Protein AF-A0A849GY81-F1 (afdb_monomer)

Foldseek 3Di:
DDDDDDDDDDDDDDDPDDPPPPVPPPPQDFAPDDPVVLLVVLLVLLLVLLCVQAVVVQLQPHQADPLLVCLQVLVLVSCVVVCVVVVLVLSSVVSVPPDRDDPNVLLSLLSSLQSLLLLLQLCLVVVGGYSVRSNVSSSVVSPDPVVN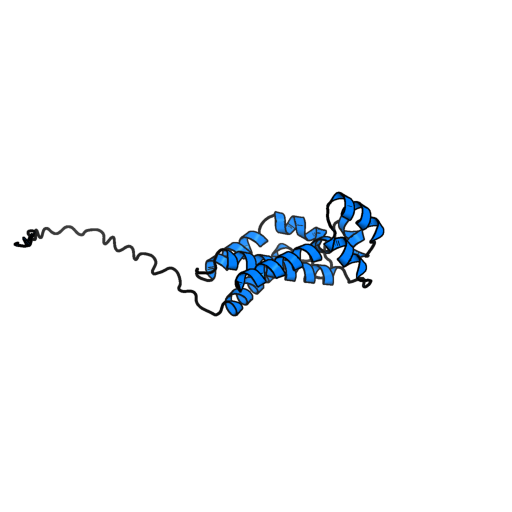VCSNNSSSCNRVSNVSSVVSNVSSVD

pLDDT: mean 84.2, std 17.23, range [40.31, 98.31]

Structure (mmCIF, N/CA/C/O backbone):
data_AF-A0A849GY81-F1
#
_entry.id   AF-A0A849GY81-F1
#
loop_
_atom_site.group_PDB
_atom_site.id
_atom_site.type_symbol
_atom_site.label_atom_id
_atom_site.label_alt_id
_atom_site.label_comp_id
_atom_site.label_asym_id
_atom_site.label_entity_id
_atom_site.label_seq_id
_atom_site.pdbx_PDB_ins_code
_atom_site.Cartn_x
_atom_site.Cartn_y
_atom_site.Cartn_z
_atom_site.occupancy
_atom_site.B_iso_or_equiv
_atom_site.auth_seq_id
_atom_site.auth_comp_id
_atom_site.auth_asym_id
_atom_site.auth_atom_id
_atom_site.pdbx_PDB_model_num
ATOM 1 N N . MET A 1 1 ? -13.484 -6.729 69.293 1.00 46.19 1 MET A N 1
ATOM 2 C CA . MET A 1 1 ? -12.968 -5.606 68.477 1.00 46.19 1 MET A CA 1
ATOM 3 C C . MET A 1 1 ? -14.127 -4.991 67.705 1.00 46.19 1 MET A C 1
ATOM 5 O O . MET A 1 1 ? -14.711 -5.649 66.857 1.00 46.19 1 MET A O 1
ATOM 9 N N . SER A 1 2 ? -14.528 -3.784 68.107 1.00 42.00 2 SER A N 1
ATOM 10 C CA . SER A 1 2 ? -15.753 -3.080 67.701 1.00 42.00 2 SER A CA 1
ATOM 11 C C . SER A 1 2 ? -15.499 -2.205 66.466 1.00 42.00 2 SER A C 1
ATOM 13 O O . SER A 1 2 ? -14.576 -1.392 66.480 1.00 42.00 2 SER A O 1
ATOM 15 N N . ARG A 1 3 ? -16.295 -2.361 65.395 1.00 43.62 3 ARG A N 1
ATOM 16 C CA . ARG A 1 3 ? -16.281 -1.447 64.238 1.00 43.62 3 ARG A CA 1
ATOM 17 C C . ARG A 1 3 ? -17.207 -0.266 64.530 1.00 43.62 3 ARG A C 1
ATOM 19 O O . ARG A 1 3 ? -18.423 -0.436 64.571 1.00 43.62 3 ARG A O 1
ATOM 26 N N . ARG A 1 4 ? -16.643 0.935 64.695 1.00 40.31 4 ARG A N 1
ATOM 27 C CA . ARG A 1 4 ? -17.417 2.187 64.706 1.00 40.31 4 ARG A CA 1
ATOM 28 C C . ARG A 1 4 ? -18.026 2.417 63.321 1.00 40.31 4 ARG A C 1
ATOM 30 O O . ARG A 1 4 ? -17.291 2.593 62.354 1.00 40.31 4 ARG A O 1
ATOM 37 N N . LYS A 1 5 ? -19.358 2.452 63.239 1.00 47.56 5 LYS A N 1
ATOM 38 C CA . LYS A 1 5 ? -20.075 3.133 62.154 1.00 47.56 5 LYS A CA 1
ATOM 39 C C . LYS A 1 5 ? -19.955 4.635 62.402 1.00 47.56 5 LYS A C 1
ATOM 41 O O . LYS A 1 5 ? -20.337 5.106 63.469 1.00 47.56 5 LYS A O 1
ATOM 46 N N . VAL A 1 6 ? -19.393 5.357 61.440 1.00 49.88 6 VAL A N 1
ATOM 47 C CA . VAL A 1 6 ? -19.400 6.821 61.423 1.00 49.88 6 VAL A CA 1
ATOM 48 C C . VAL A 1 6 ? -20.643 7.243 60.649 1.00 49.88 6 VAL A C 1
ATOM 50 O O . VAL A 1 6 ? -20.770 6.922 59.470 1.00 49.88 6 VAL A O 1
ATOM 53 N N . THR A 1 7 ? -21.573 7.903 61.330 1.00 46.97 7 THR A N 1
ATOM 54 C CA . THR A 1 7 ? -22.774 8.493 60.729 1.00 46.97 7 THR A CA 1
ATOM 55 C C . THR A 1 7 ? -22.502 9.980 60.536 1.00 46.97 7 THR A C 1
ATOM 57 O O . THR A 1 7 ? -22.172 10.662 61.506 1.00 46.97 7 THR A O 1
ATOM 60 N N . PHE A 1 8 ? -22.607 10.478 59.305 1.00 47.56 8 PHE A N 1
ATOM 61 C CA . PHE A 1 8 ? -22.510 11.911 59.021 1.00 47.56 8 PHE A CA 1
ATOM 62 C C . PHE A 1 8 ? -23.908 12.551 59.069 1.00 47.56 8 PHE A C 1
ATOM 64 O O . PHE A 1 8 ? -24.871 11.889 58.675 1.00 47.56 8 PHE A O 1
ATOM 71 N N . PRO A 1 9 ? -24.044 13.796 59.564 1.00 43.06 9 PRO A N 1
ATOM 72 C CA . PRO A 1 9 ? -25.321 14.494 59.589 1.00 43.06 9 PRO A CA 1
ATOM 73 C C . PRO A 1 9 ? -25.723 14.966 58.190 1.00 43.06 9 PRO A C 1
ATOM 75 O O . PRO A 1 9 ? -24.901 15.477 57.431 1.00 43.06 9 PRO A O 1
ATOM 78 N N . ASP A 1 10 ? -27.008 14.811 57.890 1.00 50.00 10 ASP A N 1
ATOM 79 C CA . ASP A 1 10 ? -27.655 15.281 56.671 1.00 50.00 10 ASP A CA 1
ATOM 80 C C . ASP A 1 10 ? -27.994 16.770 56.839 1.00 50.00 10 ASP A C 1
ATOM 82 O O . ASP A 1 10 ? -28.915 17.137 57.570 1.00 50.00 10 ASP A O 1
ATOM 86 N N . THR A 1 11 ? -27.198 17.652 56.235 1.00 46.50 11 THR A N 1
ATOM 87 C CA . THR A 1 11 ? -27.520 19.081 56.140 1.00 46.50 11 THR A CA 1
ATOM 88 C C . THR A 1 11 ? -28.100 19.366 54.769 1.00 46.50 11 THR A C 1
ATOM 90 O O . THR A 1 11 ? -27.387 19.647 53.807 1.00 46.50 11 THR A O 1
ATOM 93 N N . SER A 1 12 ? -29.425 19.312 54.708 1.00 52.19 12 SER A N 1
ATOM 94 C CA . SER A 1 12 ? -30.230 19.852 53.628 1.00 52.19 12 SER A CA 1
ATOM 95 C C . SER A 1 12 ? -30.144 21.384 53.617 1.00 52.19 12 SER A C 1
ATOM 97 O O . SER A 1 12 ? -30.835 22.057 54.383 1.00 52.19 12 SER A O 1
ATOM 99 N N . THR A 1 13 ? -29.344 21.951 52.719 1.00 45.44 13 THR A N 1
ATOM 100 C CA . THR A 1 13 ? -29.516 23.335 52.262 1.00 45.44 13 THR A CA 1
ATOM 101 C C . THR A 1 13 ? -29.424 23.374 50.744 1.00 45.44 13 THR A C 1
ATOM 103 O O . THR A 1 13 ? -28.402 23.067 50.133 1.00 45.44 13 THR A O 1
ATOM 106 N N . GLY A 1 14 ? -30.556 23.711 50.127 1.00 54.06 14 GLY A N 1
ATOM 107 C CA . GLY A 1 14 ? -30.699 23.832 48.688 1.00 54.06 14 GLY A CA 1
ATOM 108 C C . GLY A 1 14 ? -29.729 24.854 48.109 1.00 54.06 14 GLY A C 1
ATOM 109 O O . GLY A 1 14 ? -29.842 26.049 48.349 1.00 54.06 14 GLY A O 1
ATOM 110 N N . THR A 1 15 ? -28.809 24.362 47.295 1.00 42.47 15 THR A N 1
ATOM 111 C CA . THR A 1 15 ? -28.215 25.085 46.175 1.00 42.47 15 THR A CA 1
ATOM 112 C C . THR A 1 15 ? -28.043 24.053 45.072 1.00 42.47 15 THR A C 1
ATOM 114 O O . THR A 1 15 ? -27.476 22.985 45.288 1.00 42.47 15 THR A O 1
ATOM 117 N N . THR A 1 16 ? -28.631 24.325 43.911 1.00 49.91 16 THR A N 1
ATOM 118 C CA . THR A 1 16 ? -28.511 23.518 42.695 1.00 49.91 16 THR A CA 1
ATOM 119 C C . THR A 1 16 ? -27.038 23.377 42.338 1.00 49.91 16 THR A C 1
ATOM 121 O O . THR A 1 16 ? -26.451 24.270 41.725 1.00 49.91 16 THR A O 1
ATOM 124 N N . SER A 1 17 ? -26.426 22.270 42.750 1.00 47.81 17 SER A N 1
ATOM 125 C CA . SER A 1 17 ? -25.118 21.880 42.256 1.00 47.81 17 SER A CA 1
ATOM 126 C C . SER A 1 17 ? -25.246 21.676 40.743 1.00 47.81 17 SER A C 1
ATOM 128 O O . SER A 1 17 ? -26.193 21.024 40.288 1.00 47.81 17 SER A O 1
ATOM 130 N N . PRO A 1 18 ? -24.341 22.244 39.925 1.00 50.66 18 PRO A N 1
ATOM 131 C CA . PRO A 1 18 ? -24.271 21.877 38.524 1.00 50.66 18 PRO A CA 1
ATOM 132 C C . PRO A 1 18 ? -24.099 20.366 38.487 1.00 50.66 18 PRO A C 1
ATOM 134 O O . PRO A 1 18 ? -23.207 19.820 39.142 1.00 50.66 18 PRO A O 1
ATOM 137 N N . ASN A 1 19 ? -25.001 19.691 37.787 1.00 46.88 19 ASN A N 1
ATOM 138 C CA . ASN A 1 19 ? -24.981 18.251 37.645 1.00 46.88 19 ASN A CA 1
ATOM 139 C C . ASN A 1 19 ? -23.743 17.893 36.804 1.00 46.88 19 ASN A C 1
ATOM 141 O O . ASN A 1 19 ? -23.809 17.777 35.586 1.00 46.88 19 ASN A O 1
ATOM 145 N N . TRP A 1 20 ? -22.581 17.766 37.455 1.00 49.69 20 TRP A N 1
ATOM 146 C CA . TRP A 1 20 ? -21.318 17.321 36.858 1.00 49.69 20 TRP A CA 1
ATOM 147 C C . TRP A 1 20 ? -21.325 15.822 36.554 1.00 49.69 20 TRP A C 1
ATOM 149 O O . TRP A 1 20 ? -20.272 15.234 36.307 1.00 49.69 20 TRP A O 1
ATOM 159 N N . THR A 1 21 ? -22.506 15.212 36.442 1.00 50.59 21 THR A N 1
ATOM 160 C CA . THR A 1 21 ? -22.714 14.098 35.520 1.00 50.59 21 THR A CA 1
ATOM 161 C C . THR A 1 21 ? -22.584 14.624 34.087 1.00 50.59 21 THR A C 1
ATOM 163 O O . THR A 1 21 ? -23.469 14.504 33.247 1.00 50.59 21 THR A O 1
ATOM 166 N N . ARG A 1 22 ? -21.389 15.147 33.768 1.00 50.28 22 ARG A N 1
ATOM 167 C CA . ARG A 1 22 ? -20.763 14.858 32.491 1.00 50.28 22 ARG A CA 1
ATOM 168 C C . ARG A 1 22 ? -20.922 13.353 32.387 1.00 50.28 22 ARG A C 1
ATOM 170 O O . ARG A 1 22 ? -20.275 12.618 33.129 1.00 50.28 22 ARG A O 1
ATOM 177 N N . THR A 1 23 ? -21.869 12.912 31.566 1.00 51.47 23 THR A N 1
ATOM 178 C CA . THR A 1 23 ? -21.836 11.585 30.984 1.00 51.47 23 THR A CA 1
ATOM 179 C C . THR A 1 23 ? -20.401 11.441 30.517 1.00 51.47 23 THR A C 1
ATOM 181 O O . THR A 1 23 ? -20.007 12.055 29.523 1.00 51.47 23 THR A O 1
ATOM 184 N N . MET A 1 24 ? -19.577 10.759 31.321 1.00 42.12 24 MET A N 1
ATOM 185 C CA . MET A 1 24 ? -18.309 10.225 30.857 1.00 42.12 24 MET A CA 1
ATOM 186 C C . MET A 1 24 ? -18.673 9.616 29.510 1.00 42.12 24 MET A C 1
ATOM 188 O O . MET A 1 24 ? -19.680 8.894 29.488 1.00 42.12 24 MET A O 1
ATOM 192 N N . PRO A 1 25 ? -17.993 9.967 28.403 1.00 48.41 25 PRO A N 1
ATOM 193 C CA . PRO A 1 25 ? -18.211 9.268 27.151 1.00 48.41 25 PRO A CA 1
ATOM 194 C C . PRO A 1 25 ? -18.280 7.788 27.505 1.00 48.41 25 PRO A C 1
ATOM 196 O O . PRO A 1 25 ? -17.346 7.253 28.112 1.00 48.41 25 PRO A O 1
ATOM 199 N N . GLY A 1 26 ? -19.466 7.197 27.307 1.00 50.84 26 GLY A N 1
ATOM 200 C CA . GLY A 1 26 ? -19.691 5.790 27.606 1.00 50.84 26 GLY A CA 1
ATOM 201 C C . GLY A 1 26 ? -18.586 5.001 26.916 1.00 50.84 26 GLY A C 1
ATOM 202 O O . GLY A 1 26 ? -18.083 5.498 25.907 1.00 50.84 26 GLY A O 1
ATOM 203 N N . PRO A 1 27 ? -18.182 3.844 27.471 1.00 53.69 27 PRO A N 1
ATOM 204 C CA . PRO A 1 27 ? -16.951 3.143 27.103 1.00 53.69 27 PRO A CA 1
ATOM 205 C C . PRO A 1 27 ? -16.771 3.252 25.602 1.00 53.69 27 PRO A C 1
ATOM 207 O O . PRO A 1 27 ? -17.628 2.758 24.870 1.00 53.69 27 PRO A O 1
ATOM 210 N N . ASP A 1 28 ? -15.769 4.022 25.170 1.00 53.09 28 ASP A N 1
ATOM 211 C CA . ASP A 1 28 ? -15.587 4.390 23.774 1.00 53.09 28 ASP A CA 1
ATOM 212 C C . ASP A 1 28 ? -15.276 3.110 22.982 1.00 53.09 28 ASP A C 1
ATOM 214 O O . ASP A 1 28 ? -14.136 2.721 22.757 1.00 53.09 28 ASP A O 1
ATOM 218 N N . GLN A 1 29 ? -16.381 2.479 22.595 1.00 57.75 29 GLN A N 1
ATOM 219 C CA . GLN A 1 29 ? -16.634 1.470 21.590 1.00 57.75 29 GLN A CA 1
ATOM 220 C C . GLN A 1 29 ? -15.961 0.123 21.834 1.00 57.75 29 GLN A C 1
ATOM 222 O O . GLN A 1 29 ? -14.826 -0.112 21.428 1.00 57.75 29 GLN A O 1
ATOM 227 N N . ALA A 1 30 ? -16.729 -0.804 22.421 1.00 58.75 30 ALA A N 1
ATOM 228 C CA . ALA A 1 30 ? -16.446 -2.229 22.301 1.00 58.75 30 ALA A CA 1
ATOM 229 C C . ALA A 1 30 ? -16.086 -2.550 20.841 1.00 58.75 30 ALA A C 1
ATOM 231 O O . ALA A 1 30 ? -16.742 -2.057 19.917 1.00 58.75 30 ALA A O 1
ATOM 232 N N . VAL A 1 31 ? -15.031 -3.343 20.636 1.00 70.06 31 VAL A N 1
ATOM 233 C CA . VAL A 1 31 ? -14.632 -3.789 19.298 1.00 70.06 31 VAL A CA 1
ATOM 234 C C . VAL A 1 31 ? -15.826 -4.499 18.666 1.00 7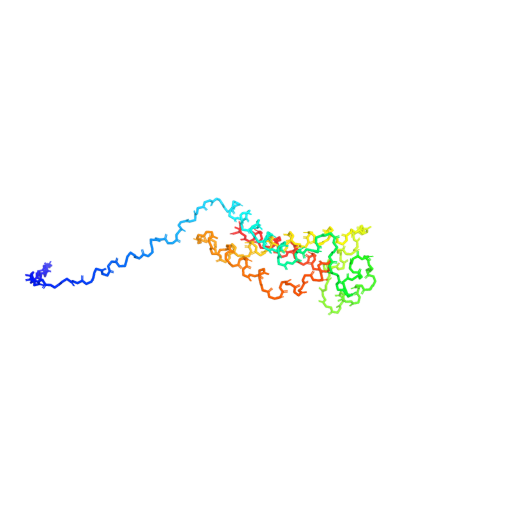0.06 31 VAL A C 1
ATOM 236 O O . VAL A 1 31 ? -16.215 -5.584 19.089 1.00 70.06 31 VAL A O 1
ATOM 239 N N . THR A 1 32 ? -16.433 -3.853 17.677 1.00 69.44 32 THR A N 1
ATOM 240 C CA . THR A 1 32 ? -17.556 -4.391 16.914 1.00 69.44 32 THR A CA 1
ATOM 241 C C . THR A 1 32 ? -17.036 -4.902 15.573 1.00 69.44 32 THR A C 1
ATOM 243 O O . THR A 1 32 ? -16.242 -4.238 14.904 1.00 69.44 32 THR A O 1
ATOM 246 N N . GLY A 1 33 ? -17.469 -6.104 15.192 1.00 80.44 33 GLY A N 1
ATOM 247 C CA . GLY A 1 33 ? -17.057 -6.762 13.951 1.00 80.44 33 GLY A CA 1
ATOM 248 C C . GLY A 1 33 ? -15.797 -7.619 14.085 1.00 80.44 33 GLY A C 1
ATOM 249 O O . GLY A 1 33 ? -14.957 -7.426 14.966 1.00 80.44 33 GLY A O 1
ATOM 250 N N . SER A 1 34 ? -15.673 -8.596 13.188 1.00 92.50 34 SER A N 1
ATOM 251 C CA . SER A 1 34 ? -14.492 -9.457 13.127 1.00 92.50 34 SER A CA 1
ATOM 252 C C . SER A 1 34 ? -13.258 -8.664 12.683 1.00 92.50 34 SER A C 1
ATOM 254 O O . SER A 1 34 ? -13.365 -7.657 11.979 1.00 92.50 34 SER A O 1
ATOM 256 N N . LEU A 1 35 ? -12.064 -9.131 13.056 1.00 92.56 35 LEU A N 1
ATOM 257 C CA . LEU A 1 35 ? -10.801 -8.524 12.623 1.00 92.56 35 LEU A CA 1
ATOM 258 C C . LEU A 1 35 ? -10.720 -8.405 11.092 1.00 92.56 35 LEU A C 1
ATOM 260 O O . LEU A 1 35 ? -10.337 -7.358 10.581 1.00 92.56 35 LEU A O 1
ATOM 264 N N . SER A 1 36 ? -11.155 -9.439 10.367 1.00 93.75 36 SER A N 1
ATOM 265 C CA . SER A 1 36 ? -11.199 -9.449 8.902 1.00 93.75 36 SER A CA 1
ATOM 266 C C . SER A 1 36 ? -12.126 -8.372 8.339 1.00 93.75 36 SER A C 1
ATOM 268 O O . SER A 1 36 ? -11.759 -7.689 7.388 1.00 93.75 36 SER A O 1
ATOM 270 N N . GLN A 1 37 ? -13.303 -8.170 8.943 1.00 95.38 37 GLN A N 1
ATOM 271 C CA . GLN A 1 37 ? -14.225 -7.108 8.534 1.00 95.38 37 GLN A CA 1
ATOM 272 C C . GLN A 1 37 ? -13.619 -5.724 8.789 1.00 95.38 37 GLN A C 1
ATOM 274 O O . GLN A 1 37 ? -13.693 -4.846 7.933 1.00 95.38 37 GLN A O 1
ATOM 279 N N . ARG A 1 38 ? -12.982 -5.532 9.949 1.00 95.75 38 ARG A N 1
ATOM 280 C CA . ARG A 1 38 ? -12.306 -4.273 10.293 1.00 95.75 38 ARG A CA 1
ATOM 281 C C . ARG A 1 38 ? -11.148 -3.978 9.340 1.00 95.75 38 ARG A C 1
ATOM 283 O O . ARG A 1 38 ? -11.021 -2.841 8.888 1.00 95.75 38 ARG A O 1
ATOM 290 N N . LEU A 1 39 ? -10.346 -4.988 8.998 1.00 97.00 39 LEU A N 1
ATOM 291 C CA . LEU A 1 39 ? -9.282 -4.879 8.000 1.00 97.00 39 LEU A CA 1
ATOM 292 C C . LEU A 1 39 ? -9.839 -4.508 6.631 1.00 97.00 39 LEU A C 1
ATOM 294 O O . LEU A 1 39 ? -9.371 -3.534 6.057 1.00 97.00 39 LEU A O 1
ATOM 298 N N . ALA A 1 40 ? -10.867 -5.210 6.149 1.00 97.44 40 ALA A N 1
ATOM 299 C CA . ALA A 1 40 ? -11.484 -4.927 4.857 1.00 97.44 40 ALA A CA 1
ATOM 300 C C . ALA A 1 40 ? -12.029 -3.493 4.778 1.00 97.44 40 ALA A C 1
ATOM 302 O O . ALA A 1 40 ? -11.750 -2.783 3.818 1.00 97.44 40 ALA A O 1
ATOM 303 N N . LEU A 1 41 ? -12.753 -3.035 5.804 1.00 97.25 41 LEU A N 1
ATOM 304 C CA . LEU A 1 41 ? -13.293 -1.673 5.838 1.00 97.25 41 LEU A CA 1
ATOM 305 C C . LEU A 1 41 ? -12.190 -0.614 5.883 1.00 97.25 41 LEU A C 1
ATOM 307 O O . LEU A 1 41 ? -12.282 0.392 5.182 1.00 97.25 41 LEU A O 1
ATOM 311 N N . THR A 1 42 ? -11.147 -0.846 6.683 1.00 97.62 42 THR A N 1
ATOM 312 C CA . THR A 1 42 ? -10.021 0.089 6.784 1.00 97.62 42 THR A CA 1
ATOM 313 C C . THR A 1 42 ? -9.270 0.139 5.457 1.00 97.62 42 THR A C 1
ATOM 315 O O . THR A 1 42 ? -9.102 1.217 4.909 1.00 97.62 42 THR A O 1
ATOM 318 N N . PHE A 1 43 ? -8.938 -1.019 4.880 1.00 98.31 43 PHE A N 1
ATOM 319 C CA . PHE A 1 43 ? -8.312 -1.154 3.565 1.00 98.31 43 PHE A CA 1
ATOM 320 C C . PHE A 1 43 ? -9.092 -0.430 2.465 1.00 98.31 43 PHE A C 1
ATOM 322 O O . PHE A 1 43 ? -8.512 0.386 1.757 1.00 98.31 43 PHE A O 1
ATOM 329 N N . LEU A 1 44 ? -10.401 -0.678 2.342 1.00 98.19 44 LEU A N 1
ATOM 3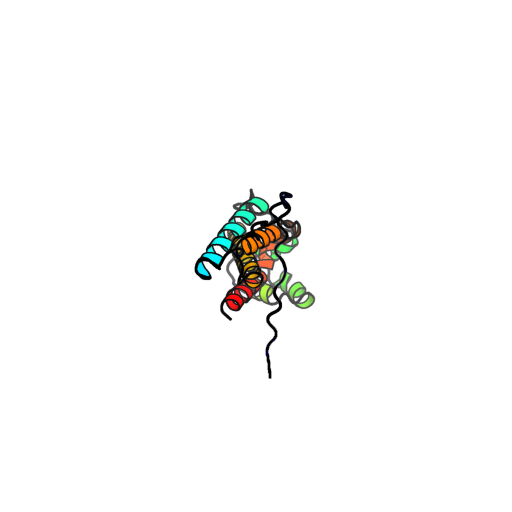30 C CA . LEU A 1 44 ? -11.230 -0.047 1.312 1.00 98.19 44 LEU A CA 1
ATOM 331 C C . LEU A 1 44 ? -11.277 1.475 1.476 1.00 98.19 44 LEU A C 1
ATOM 333 O O . LEU A 1 44 ? -11.164 2.196 0.487 1.00 98.19 44 LEU A O 1
ATOM 337 N N . ALA A 1 45 ? -11.393 1.973 2.711 1.00 97.75 45 ALA A N 1
ATOM 338 C CA . ALA A 1 45 ? -11.362 3.407 2.983 1.00 97.75 45 ALA A CA 1
ATOM 339 C C . ALA A 1 45 ? -9.992 4.025 2.652 1.00 97.75 45 ALA A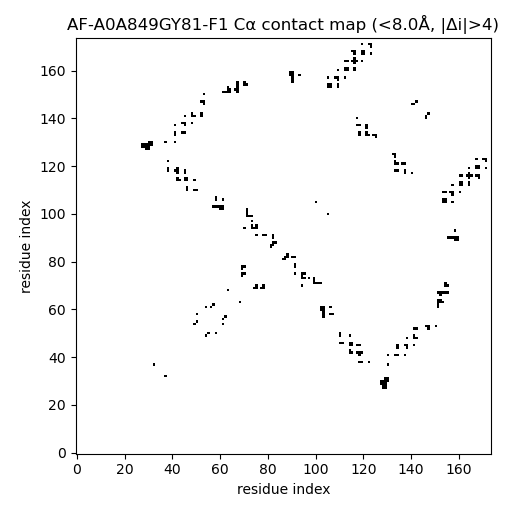 C 1
ATOM 341 O O . ALA A 1 45 ? -9.928 5.077 2.018 1.00 97.75 45 ALA A O 1
ATOM 342 N N . THR A 1 46 ? -8.895 3.362 3.033 1.00 97.69 46 THR A N 1
ATOM 343 C CA . THR A 1 46 ? -7.526 3.799 2.725 1.00 97.69 46 THR A CA 1
ATOM 344 C C . THR A 1 46 ? -7.260 3.793 1.219 1.00 97.69 46 THR A C 1
ATOM 346 O O . THR A 1 46 ? -6.699 4.751 0.694 1.00 97.69 46 THR A O 1
ATOM 349 N N . TYR A 1 47 ? -7.687 2.747 0.510 1.00 97.69 47 TYR A N 1
ATOM 350 C CA . TYR A 1 47 ? -7.544 2.630 -0.940 1.00 97.69 47 TYR A CA 1
ATOM 351 C C . TYR A 1 47 ? -8.365 3.694 -1.673 1.00 97.69 47 TYR A C 1
ATOM 353 O O . TYR A 1 47 ? -7.844 4.360 -2.563 1.00 97.69 47 TYR A O 1
ATOM 361 N N . ALA A 1 48 ? -9.611 3.934 -1.252 1.00 96.81 48 ALA A N 1
ATOM 362 C CA . ALA A 1 48 ? -10.432 5.012 -1.798 1.00 96.81 48 ALA A CA 1
ATOM 363 C C . ALA A 1 48 ? -9.787 6.391 -1.577 1.00 96.81 48 ALA A C 1
ATOM 365 O O . ALA A 1 48 ? -9.728 7.195 -2.504 1.00 96.81 48 ALA A O 1
ATOM 366 N N . ALA A 1 49 ? -9.247 6.656 -0.382 1.00 96.06 49 ALA A N 1
ATOM 367 C CA . ALA A 1 49 ? -8.517 7.893 -0.111 1.00 96.06 49 ALA A CA 1
ATOM 368 C C . ALA A 1 49 ? -7.276 8.031 -1.010 1.00 96.06 49 ALA A C 1
ATOM 370 O O . ALA A 1 49 ? -7.048 9.096 -1.578 1.00 96.06 49 ALA A O 1
ATOM 371 N N . LEU A 1 50 ? -6.508 6.954 -1.201 1.00 95.38 50 LEU A N 1
ATOM 372 C CA . LEU A 1 50 ? -5.346 6.938 -2.095 1.00 95.38 50 LEU A CA 1
ATOM 373 C C . LEU A 1 50 ? -5.729 7.217 -3.548 1.00 95.38 50 LEU A C 1
ATOM 375 O O . LEU A 1 50 ? -5.061 8.004 -4.216 1.00 95.38 50 LEU A O 1
ATOM 379 N N . LEU A 1 51 ? -6.811 6.607 -4.034 1.00 94.81 51 LEU A N 1
ATOM 380 C CA . LEU A 1 51 ? -7.321 6.860 -5.380 1.00 94.81 51 LEU A CA 1
ATOM 381 C C . LEU A 1 51 ? -7.684 8.333 -5.580 1.00 94.81 51 LEU A C 1
ATOM 383 O O . LEU A 1 51 ? -7.434 8.869 -6.653 1.00 94.81 51 LEU A O 1
ATOM 387 N N . LEU A 1 52 ? -8.235 8.995 -4.561 1.00 94.06 52 LEU A N 1
ATOM 388 C CA . LEU A 1 52 ? -8.595 10.411 -4.638 1.00 94.06 52 LEU A CA 1
ATOM 389 C C . LEU A 1 52 ? -7.380 11.342 -4.542 1.00 94.06 52 LEU A C 1
ATOM 391 O O . LEU A 1 52 ? -7.329 12.344 -5.248 1.00 94.06 52 LEU A O 1
ATOM 395 N N . VAL A 1 53 ? -6.417 11.033 -3.672 1.00 92.50 53 VAL A N 1
ATOM 396 C CA . VAL A 1 53 ? -5.269 11.914 -3.383 1.00 92.50 53 VAL A CA 1
ATOM 397 C C . VAL A 1 53 ? -4.151 11.755 -4.409 1.00 92.50 53 VAL A C 1
ATOM 399 O O . VAL A 1 53 ? -3.541 12.737 -4.820 1.00 92.50 53 VAL A O 1
ATOM 402 N N . VAL A 1 54 ? -3.868 10.514 -4.798 1.00 90.69 54 VAL A N 1
ATOM 403 C CA . VAL A 1 54 ? -2.721 10.147 -5.637 1.00 90.69 54 VAL A CA 1
ATOM 404 C C . VAL A 1 54 ? -3.187 9.650 -7.003 1.00 90.69 54 VAL A C 1
ATOM 406 O O . VAL A 1 54 ? -2.609 10.000 -8.026 1.00 90.69 54 VAL A O 1
ATOM 409 N N . GLY A 1 55 ? -4.252 8.846 -7.033 1.00 84.88 55 GLY A N 1
ATOM 410 C CA . GLY A 1 55 ? -4.749 8.233 -8.264 1.00 84.88 55 GLY A CA 1
ATOM 411 C C . GLY A 1 55 ? -5.521 9.176 -9.191 1.00 84.88 55 GLY A C 1
ATOM 412 O O . GLY A 1 55 ? -5.669 8.862 -10.371 1.00 84.88 55 GLY A O 1
ATOM 413 N N . ALA A 1 56 ? -6.017 10.318 -8.708 1.00 86.94 56 ALA A N 1
ATOM 414 C CA . ALA A 1 56 ? -6.883 11.195 -9.490 1.00 86.94 56 ALA A CA 1
ATOM 415 C C . ALA A 1 56 ? -6.167 11.689 -10.760 1.00 86.94 56 ALA A C 1
ATOM 417 O O . ALA A 1 56 ? -5.180 12.416 -10.695 1.00 86.94 56 ALA A O 1
ATOM 418 N N . GLY A 1 57 ? -6.658 11.253 -11.925 1.00 83.69 57 GLY A N 1
ATOM 419 C CA . GLY A 1 57 ? -6.056 11.550 -13.231 1.00 83.69 57 GLY A CA 1
ATOM 420 C C . GLY A 1 57 ? -4.837 10.696 -13.608 1.00 83.69 57 GLY A C 1
ATOM 421 O O . GLY A 1 57 ? -4.395 10.778 -14.744 1.00 83.69 57 GLY A O 1
ATOM 422 N N . GLN A 1 58 ? -4.339 9.846 -12.704 1.00 90.50 58 GLN A N 1
ATOM 423 C CA . GLN A 1 58 ? -3.133 9.024 -12.886 1.00 90.50 58 GLN A CA 1
ATOM 424 C C . GLN A 1 58 ? -3.423 7.519 -13.010 1.00 90.50 58 GLN A C 1
ATOM 426 O O . GLN A 1 58 ? -2.518 6.720 -13.223 1.00 90.50 58 GLN A O 1
ATOM 431 N N . ILE A 1 59 ? -4.687 7.098 -12.880 1.00 88.75 59 ILE A N 1
ATOM 432 C CA . ILE A 1 59 ? -5.066 5.674 -12.919 1.00 88.75 59 ILE A CA 1
ATOM 433 C C . ILE A 1 59 ? -4.669 5.005 -14.237 1.00 88.75 59 ILE A C 1
ATOM 435 O O . ILE A 1 59 ? -4.191 3.876 -14.206 1.00 88.75 59 ILE A O 1
ATOM 439 N N . THR A 1 60 ? -4.902 5.663 -15.374 1.00 90.12 60 THR A N 1
ATOM 440 C CA . THR A 1 60 ? -4.621 5.110 -16.710 1.00 90.12 60 THR A CA 1
ATOM 441 C C . THR A 1 60 ? -3.268 5.539 -17.259 1.00 90.12 60 THR A C 1
ATOM 443 O O . THR A 1 60 ? -2.711 4.835 -18.095 1.00 90.12 60 THR A O 1
ATOM 446 N N . ASP A 1 61 ? -2.760 6.677 -16.791 1.00 91.38 61 ASP A N 1
ATOM 447 C CA . ASP A 1 61 ? -1.494 7.265 -17.220 1.00 91.38 61 ASP A CA 1
ATOM 448 C C . ASP A 1 61 ? -0.760 7.838 -15.994 1.00 91.38 61 ASP A C 1
ATOM 450 O O . ASP A 1 61 ? -0.898 9.023 -15.677 1.00 91.38 61 ASP A O 1
ATOM 454 N N . PRO A 1 62 ? -0.095 6.979 -15.199 1.00 92.69 62 PRO A N 1
ATOM 455 C CA . PRO A 1 62 ? 0.555 7.415 -13.975 1.00 92.69 62 PRO A CA 1
ATOM 456 C C . PRO A 1 62 ? 1.811 8.224 -14.281 1.00 92.69 62 PRO A C 1
ATOM 458 O O . PRO A 1 62 ? 2.601 7.870 -15.159 1.00 92.69 62 PRO A O 1
ATOM 461 N N . PHE A 1 63 ? 2.042 9.280 -13.502 1.00 91.69 63 PHE A N 1
ATOM 462 C CA . PHE A 1 63 ? 3.289 10.022 -13.588 1.00 91.69 63 PHE A CA 1
ATOM 463 C C . PHE A 1 63 ? 4.437 9.173 -13.028 1.00 91.69 63 PHE A C 1
ATOM 465 O O . PHE A 1 63 ? 4.379 8.696 -11.894 1.00 91.69 63 PHE A O 1
ATOM 472 N N . ILE A 1 64 ? 5.490 8.990 -13.825 1.00 92.19 64 ILE A N 1
ATOM 473 C CA . ILE A 1 64 ? 6.647 8.157 -13.480 1.00 92.19 64 ILE A CA 1
ATOM 474 C C . ILE A 1 64 ? 7.878 9.047 -13.357 1.00 92.19 64 ILE A C 1
ATOM 476 O O . ILE A 1 64 ? 8.231 9.774 -14.292 1.00 92.19 64 ILE A O 1
ATOM 480 N N . HIS A 1 65 ? 8.562 8.964 -12.218 1.00 90.81 65 HIS A N 1
ATOM 481 C CA . HIS A 1 65 ? 9.838 9.647 -12.044 1.00 90.81 65 HIS A CA 1
ATOM 482 C C . HIS A 1 65 ? 10.922 9.054 -12.948 1.00 90.81 65 HIS A C 1
ATOM 484 O O . HIS A 1 65 ? 10.983 7.846 -13.174 1.00 90.81 65 HIS A O 1
ATOM 490 N N . TYR A 1 66 ? 11.812 9.918 -13.447 1.00 88.19 66 TYR A N 1
ATOM 491 C CA . TYR A 1 66 ? 12.864 9.545 -14.398 1.00 88.19 66 TYR A CA 1
ATOM 492 C C . TYR A 1 66 ? 13.693 8.331 -13.940 1.00 88.19 66 TYR A C 1
ATOM 494 O O . TYR A 1 66 ? 13.997 7.432 -14.720 1.00 88.19 66 TYR A O 1
ATOM 502 N N . ASP A 1 67 ? 14.037 8.273 -12.659 1.00 85.69 67 ASP A N 1
ATOM 503 C CA . ASP A 1 67 ? 14.854 7.213 -12.080 1.00 85.69 67 ASP A CA 1
ATOM 504 C C . ASP A 1 67 ? 14.079 5.924 -11.747 1.00 85.69 67 ASP A C 1
ATOM 506 O O . ASP A 1 67 ? 14.710 4.932 -11.368 1.00 85.69 67 ASP A O 1
ATOM 510 N N . ASP A 1 68 ? 12.755 5.914 -11.941 1.00 88.56 68 ASP A N 1
ATOM 511 C CA . ASP A 1 68 ? 11.879 4.740 -11.836 1.00 88.56 68 ASP A CA 1
ATOM 512 C C . ASP A 1 68 ? 11.650 4.054 -13.202 1.00 88.56 68 ASP A C 1
ATOM 514 O O . ASP A 1 68 ? 11.212 2.905 -13.253 1.00 88.56 68 ASP A O 1
ATOM 518 N N . TYR A 1 69 ? 12.022 4.689 -14.323 1.00 87.94 69 TYR A N 1
ATOM 519 C CA . TYR A 1 69 ? 11.918 4.077 -15.658 1.00 87.94 69 TYR A CA 1
ATOM 520 C C . TYR A 1 69 ? 12.695 2.765 -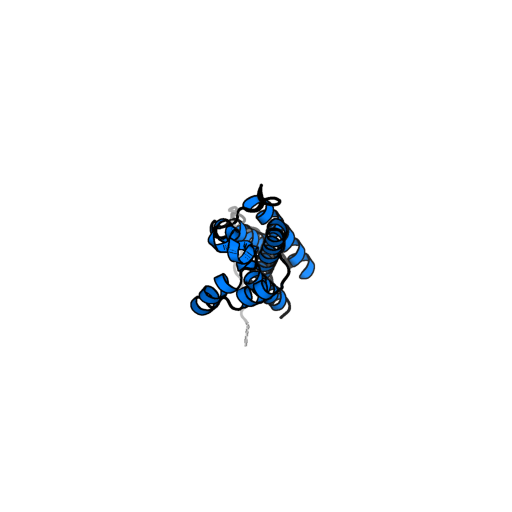15.805 1.00 87.94 69 TYR A C 1
ATOM 522 O O . TYR A 1 69 ? 12.109 1.817 -16.325 1.00 87.94 69 TYR A O 1
ATOM 530 N N . PRO A 1 70 ? 13.955 2.635 -15.333 1.00 87.31 70 PRO A N 1
ATOM 531 C CA . PRO A 1 70 ? 14.659 1.354 -15.388 1.00 87.31 70 PRO A CA 1
ATOM 532 C C . PRO A 1 70 ? 13.890 0.232 -14.686 1.00 87.31 70 PRO A C 1
ATOM 534 O O . PRO A 1 70 ? 13.954 -0.917 -15.114 1.00 87.31 70 PRO A O 1
ATOM 537 N N . ALA A 1 71 ? 13.128 0.570 -13.639 1.00 85.00 71 ALA A N 1
ATOM 538 C CA . ALA A 1 71 ? 12.294 -0.389 -12.934 1.00 85.00 71 ALA A CA 1
ATOM 539 C C . ALA A 1 71 ? 11.041 -0.790 -13.733 1.00 85.00 71 ALA A C 1
ATOM 541 O O . ALA A 1 71 ? 10.635 -1.956 -13.740 1.00 85.00 71 ALA A O 1
ATOM 542 N N . LEU A 1 72 ? 10.446 0.168 -14.447 1.00 86.94 72 LEU A N 1
ATOM 543 C CA . LEU A 1 72 ? 9.295 -0.068 -15.314 1.00 86.94 72 LEU A CA 1
ATOM 544 C C . LEU A 1 72 ? 9.631 -1.007 -16.485 1.00 86.94 72 LEU A C 1
ATOM 546 O O . LEU A 1 72 ? 8.877 -1.944 -16.738 1.00 86.94 72 LEU A O 1
ATOM 550 N N . VAL A 1 73 ? 10.767 -0.784 -17.156 1.00 89.69 73 VAL A N 1
ATOM 551 C CA . VAL A 1 73 ? 11.184 -1.531 -18.365 1.00 89.69 73 VAL A CA 1
ATOM 552 C C . VAL A 1 73 ? 12.117 -2.711 -18.073 1.00 89.69 73 VAL A C 1
ATOM 554 O O . VAL A 1 73 ? 12.813 -3.188 -18.959 1.00 89.69 73 VAL A O 1
ATOM 557 N N . LEU A 1 74 ? 12.172 -3.169 -16.818 1.00 85.12 74 LEU A N 1
ATOM 558 C CA . LEU A 1 74 ? 12.990 -4.315 -16.392 1.00 85.12 74 LEU A CA 1
ATOM 559 C C . LEU A 1 74 ? 14.485 -4.218 -16.726 1.00 85.12 74 LEU A C 1
ATOM 561 O O . LEU A 1 74 ? 15.151 -5.240 -16.895 1.00 85.12 74 LEU A O 1
ATOM 565 N N . PHE A 1 75 ? 15.048 -3.012 -16.780 1.00 86.00 75 PHE A N 1
ATOM 566 C CA . PHE A 1 75 ? 16.462 -2.844 -17.094 1.00 86.00 75 PHE A CA 1
ATOM 567 C C . PHE A 1 75 ? 17.329 -3.141 -15.862 1.00 86.00 75 PHE A C 1
ATOM 569 O O . PHE A 1 75 ? 17.770 -2.248 -15.132 1.00 86.00 75 PHE A O 1
ATOM 576 N N . ALA A 1 76 ? 17.517 -4.436 -15.598 1.00 80.81 76 ALA A N 1
ATOM 577 C CA . ALA A 1 76 ? 18.130 -4.951 -14.382 1.00 80.81 76 ALA A CA 1
ATOM 578 C C . ALA A 1 76 ? 19.608 -4.561 -14.244 1.00 80.81 76 ALA A C 1
ATOM 580 O O . ALA A 1 76 ? 20.051 -4.335 -13.116 1.00 80.81 76 ALA A O 1
ATOM 581 N N . GLU A 1 77 ? 20.365 -4.417 -15.342 1.00 80.88 77 GLU A N 1
ATOM 582 C CA . GLU A 1 77 ? 21.763 -3.972 -15.261 1.00 80.88 77 GLU A CA 1
ATOM 583 C C . GLU A 1 77 ? 21.872 -2.554 -14.685 1.00 80.88 77 GLU A C 1
ATOM 585 O O . GLU A 1 77 ? 22.699 -2.307 -13.809 1.00 80.88 77 GLU A O 1
ATOM 590 N N . ALA A 1 78 ? 20.978 -1.640 -15.080 1.00 76.25 78 ALA A N 1
ATOM 591 C CA . ALA A 1 78 ? 20.926 -0.293 -14.506 1.00 76.25 78 ALA A CA 1
ATOM 592 C C . ALA A 1 78 ? 20.498 -0.282 -13.029 1.00 76.25 78 ALA A C 1
ATOM 594 O O . ALA A 1 78 ? 20.779 0.676 -12.305 1.00 76.25 78 ALA A O 1
ATOM 595 N N . TYR A 1 79 ? 19.822 -1.338 -12.569 1.00 73.94 79 TYR A N 1
ATOM 596 C CA . TYR A 1 79 ? 19.395 -1.484 -11.180 1.00 73.94 79 TYR A CA 1
ATOM 597 C C . TYR A 1 79 ? 20.436 -2.184 -10.298 1.00 73.94 79 TYR A C 1
ATOM 599 O O . TYR A 1 79 ? 20.407 -2.014 -9.078 1.00 73.94 79 TYR A O 1
ATOM 607 N N . TYR A 1 80 ? 21.354 -2.958 -10.879 1.00 79.69 80 TYR A N 1
ATOM 608 C CA . TYR A 1 80 ? 22.330 -3.755 -10.135 1.00 79.69 80 TYR A CA 1
ATOM 609 C C . TYR A 1 80 ? 23.287 -2.885 -9.310 1.00 79.69 80 TYR A C 1
ATOM 611 O O . TYR A 1 80 ? 23.437 -3.106 -8.110 1.00 79.69 80 TYR A O 1
ATOM 619 N N . GLU A 1 81 ? 23.833 -1.822 -9.902 1.00 81.69 81 GLU A N 1
ATOM 620 C CA . GLU A 1 81 ? 24.711 -0.877 -9.193 1.00 81.69 81 GLU A CA 1
ATOM 621 C C . GLU A 1 81 ? 23.996 -0.206 -8.007 1.00 81.69 81 GLU A C 1
ATOM 623 O O . GLU A 1 81 ? 24.503 -0.182 -6.883 1.00 81.69 81 GLU A O 1
ATOM 628 N N . LYS A 1 82 ? 22.753 0.254 -8.215 1.00 72.25 82 LYS A N 1
ATOM 629 C CA . LYS A 1 82 ? 21.910 0.801 -7.135 1.00 72.25 82 LYS A CA 1
ATOM 630 C C . LYS A 1 82 ? 21.594 -0.240 -6.064 1.00 72.25 82 LYS A C 1
ATOM 632 O O . LYS A 1 82 ? 21.512 0.084 -4.884 1.00 72.25 82 LYS A O 1
ATOM 637 N N . THR A 1 83 ? 21.408 -1.494 -6.459 1.00 81.06 83 THR A N 1
ATOM 638 C CA . THR A 1 83 ? 21.119 -2.595 -5.534 1.00 81.06 83 THR A CA 1
ATOM 639 C C . THR A 1 83 ? 22.282 -2.835 -4.586 1.00 81.06 83 THR A C 1
ATOM 641 O O . THR A 1 83 ? 22.059 -2.955 -3.382 1.00 81.06 83 THR A O 1
ATOM 644 N N . LEU A 1 84 ? 23.505 -2.849 -5.118 1.00 83.69 84 LEU A N 1
ATOM 645 C CA . LEU A 1 84 ? 24.723 -3.018 -4.335 1.00 83.69 84 LEU A CA 1
ATOM 646 C C . LEU A 1 84 ? 24.949 -1.848 -3.370 1.00 83.69 84 LEU A C 1
ATOM 648 O O . LEU A 1 84 ? 25.282 -2.076 -2.209 1.00 83.69 84 LEU A O 1
ATOM 652 N N . ALA A 1 85 ? 24.736 -0.613 -3.832 1.00 85.00 85 ALA A N 1
ATOM 653 C CA . ALA A 1 85 ? 24.988 0.587 -3.036 1.00 85.00 85 ALA A CA 1
ATOM 654 C C . ALA A 1 85 ? 23.910 0.866 -1.971 1.00 85.00 85 ALA A C 1
ATOM 656 O O . ALA A 1 85 ? 24.231 1.298 -0.866 1.00 85.00 85 ALA A O 1
ATOM 657 N N . GLU A 1 86 ? 22.633 0.632 -2.287 1.00 83.50 86 GLU A N 1
ATOM 658 C CA . GLU A 1 86 ? 21.492 1.035 -1.446 1.00 83.50 86 GLU A CA 1
ATOM 659 C C . GLU A 1 86 ? 20.794 -0.146 -0.746 1.00 83.50 86 GLU A C 1
ATOM 661 O O . GLU A 1 86 ? 19.833 0.048 -0.004 1.00 83.50 86 GLU A O 1
ATOM 666 N N . GLY A 1 87 ? 21.235 -1.386 -0.989 1.00 83.56 87 GLY A N 1
ATOM 667 C CA . GLY A 1 87 ? 20.648 -2.584 -0.380 1.00 83.56 87 GLY A CA 1
ATOM 668 C C . GLY A 1 87 ? 19.272 -2.972 -0.936 1.00 83.56 87 GLY A C 1
ATOM 669 O O . GLY A 1 87 ? 18.494 -3.643 -0.258 1.00 83.56 87 GLY A O 1
ATOM 670 N N . ARG A 1 88 ? 18.948 -2.585 -2.176 1.00 85.75 88 ARG A N 1
ATOM 671 C CA . ARG A 1 88 ? 17.633 -2.810 -2.818 1.00 85.75 88 ARG A CA 1
ATOM 672 C C . ARG A 1 88 ? 17.461 -4.220 -3.411 1.00 85.75 88 ARG A C 1
ATOM 674 O O . ARG A 1 88 ? 16.939 -4.381 -4.513 1.00 85.75 88 ARG A O 1
ATOM 681 N N . TRP A 1 89 ? 17.882 -5.260 -2.692 1.00 86.88 89 TRP A N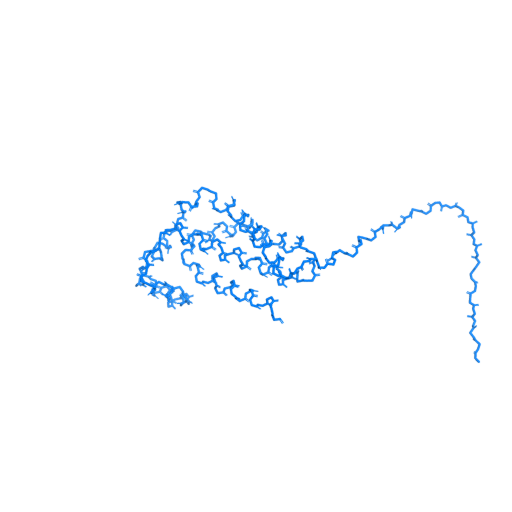 1
ATOM 682 C CA . TRP A 1 89 ? 17.938 -6.640 -3.207 1.00 86.88 89 TRP A CA 1
ATOM 683 C C . TRP A 1 89 ? 16.582 -7.193 -3.652 1.00 86.88 89 TRP A C 1
ATOM 685 O O . TRP A 1 89 ? 16.485 -7.820 -4.705 1.00 86.88 89 TRP A O 1
ATOM 695 N N . PHE A 1 90 ? 15.512 -6.913 -2.904 1.00 87.06 90 PHE A N 1
ATOM 696 C CA . PHE A 1 90 ? 14.159 -7.324 -3.296 1.00 87.06 90 PHE A CA 1
ATOM 697 C C . PHE A 1 90 ? 13.694 -6.657 -4.589 1.00 87.06 90 PHE A C 1
ATOM 699 O O . PHE A 1 90 ? 13.005 -7.287 -5.390 1.00 87.06 90 PHE A O 1
ATOM 706 N N . ASN A 1 91 ? 14.114 -5.413 -4.825 1.00 86.81 91 ASN A N 1
ATOM 707 C CA . ASN A 1 91 ? 13.830 -4.738 -6.081 1.00 86.81 91 ASN A CA 1
ATOM 708 C C . ASN A 1 91 ? 14.567 -5.430 -7.213 1.00 86.81 91 ASN A C 1
ATOM 710 O O . ASN A 1 91 ? 13.948 -5.744 -8.217 1.00 86.81 91 ASN A O 1
ATOM 714 N N . TYR A 1 92 ? 15.852 -5.736 -7.053 1.00 86.88 92 TYR A N 1
ATOM 715 C CA . TYR A 1 92 ? 16.593 -6.469 -8.077 1.00 86.88 92 TYR A CA 1
ATOM 716 C C . TYR A 1 92 ? 15.906 -7.785 -8.467 1.00 86.88 92 TYR A C 1
ATOM 718 O O . TYR A 1 92 ? 15.625 -7.997 -9.643 1.00 86.88 92 TYR A O 1
ATOM 726 N N . LEU A 1 93 ? 15.524 -8.608 -7.484 1.00 87.38 93 LEU A N 1
ATOM 727 C CA . LEU A 1 93 ? 14.800 -9.862 -7.732 1.00 87.38 93 LEU A CA 1
ATOM 728 C C . LEU A 1 93 ? 13.471 -9.642 -8.469 1.00 87.38 93 LEU A C 1
ATOM 730 O O . LEU A 1 93 ? 13.135 -10.400 -9.374 1.00 87.38 93 LEU A O 1
ATOM 734 N N . TRP A 1 94 ? 12.734 -8.585 -8.125 1.00 86.88 94 TRP A N 1
ATOM 735 C CA . TRP A 1 94 ? 11.493 -8.219 -8.809 1.00 86.88 94 TRP A CA 1
ATOM 736 C C . TRP A 1 94 ? 11.696 -7.859 -10.285 1.00 86.88 94 TRP A C 1
ATOM 738 O O . TRP A 1 94 ? 10.813 -8.121 -11.106 1.00 86.88 94 TRP A O 1
ATOM 748 N N . HIS A 1 95 ? 12.847 -7.292 -10.651 1.00 86.31 95 HIS A N 1
ATOM 749 C CA . HIS A 1 95 ? 13.166 -6.973 -12.045 1.00 86.31 95 HIS A CA 1
ATOM 750 C C . HIS A 1 95 ? 13.566 -8.207 -12.863 1.00 86.31 95 HIS A C 1
ATOM 752 O O . HIS A 1 95 ? 13.396 -8.210 -14.077 1.00 86.31 95 HIS A O 1
ATOM 758 N N . LEU A 1 96 ? 13.986 -9.298 -12.218 1.00 88.56 96 LEU A N 1
ATOM 759 C CA . LEU A 1 96 ? 14.302 -10.564 -12.891 1.00 88.56 96 LEU A CA 1
ATOM 760 C C . LEU A 1 96 ? 13.059 -11.380 -13.297 1.00 88.56 96 LEU A C 1
ATOM 762 O O . LEU A 1 96 ? 13.192 -12.481 -13.825 1.00 88.56 96 LEU A O 1
ATOM 766 N N . ARG A 1 97 ? 11.842 -10.859 -13.080 1.00 88.12 97 ARG A N 1
ATOM 767 C CA . ARG A 1 97 ? 10.580 -11.565 -13.373 1.00 88.12 97 ARG A CA 1
ATOM 768 C C . ARG A 1 97 ? 10.336 -11.856 -14.860 1.00 88.12 97 ARG A C 1
ATOM 770 O O . ARG A 1 97 ? 9.452 -12.646 -15.172 1.00 88.12 97 ARG A O 1
ATOM 777 N N . GLY A 1 98 ? 11.055 -11.191 -15.766 1.00 85.81 98 GLY A N 1
ATOM 778 C CA . GLY A 1 98 ? 10.980 -11.414 -17.218 1.00 85.81 98 GLY A CA 1
ATOM 779 C C . GLY A 1 98 ? 9.669 -10.992 -17.897 1.00 85.81 98 GLY A C 1
ATOM 780 O O . GLY A 1 98 ? 9.513 -11.214 -19.093 1.00 85.81 98 GLY A O 1
ATOM 781 N N . ILE A 1 99 ? 8.726 -10.398 -17.159 1.00 88.31 99 ILE A N 1
ATOM 782 C CA . ILE A 1 99 ? 7.432 -9.934 -17.673 1.00 88.31 99 ILE A CA 1
ATOM 783 C C . ILE A 1 99 ? 7.307 -8.432 -17.437 1.00 88.31 99 ILE A C 1
ATOM 785 O O . ILE A 1 99 ? 7.162 -7.977 -16.294 1.00 88.31 99 ILE A O 1
ATOM 789 N N . GLU A 1 100 ? 7.362 -7.671 -18.527 1.00 90.38 100 GLU A N 1
ATOM 790 C CA . GLU A 1 100 ? 7.068 -6.241 -18.528 1.00 90.38 100 GLU A CA 1
ATOM 791 C C . GLU A 1 100 ? 5.564 -6.029 -18.364 1.00 90.38 100 GLU A C 1
ATOM 793 O O . GLU A 1 100 ? 4.737 -6.628 -19.053 1.00 90.38 100 GLU A O 1
ATOM 798 N N . THR A 1 101 ? 5.205 -5.178 -17.413 1.00 91.81 101 THR A N 1
ATOM 799 C CA . THR A 1 101 ? 3.821 -4.866 -17.073 1.00 91.81 101 THR A CA 1
ATOM 800 C C . THR A 1 101 ? 3.549 -3.400 -17.389 1.00 91.81 101 THR A C 1
ATOM 802 O O . THR A 1 101 ? 4.399 -2.556 -17.097 1.00 91.81 101 THR A O 1
ATOM 805 N N . PRO A 1 102 ? 2.377 -3.057 -17.958 1.00 93.62 102 PRO A N 1
ATOM 806 C CA . PRO A 1 102 ? 2.031 -1.664 -18.208 1.00 93.62 102 PRO A CA 1
ATOM 807 C C . PRO A 1 102 ? 2.092 -0.828 -16.925 1.00 93.62 102 PRO A C 1
ATOM 809 O O . PRO A 1 102 ? 1.713 -1.301 -15.850 1.00 93.62 102 PRO A O 1
ATOM 812 N N . ALA A 1 103 ? 2.498 0.436 -17.048 1.00 93.50 103 ALA A N 1
ATOM 813 C CA . ALA A 1 103 ? 2.678 1.337 -15.911 1.00 93.50 103 ALA A CA 1
ATOM 814 C C . ALA A 1 103 ? 1.438 1.431 -15.009 1.00 93.50 103 ALA A C 1
ATOM 816 O O . ALA A 1 103 ? 1.552 1.347 -13.788 1.00 93.50 103 ALA A O 1
ATOM 817 N N . TRP A 1 104 ? 0.244 1.520 -15.600 1.00 94.62 104 TRP A N 1
ATOM 818 C CA . TRP A 1 104 ? -1.011 1.579 -14.850 1.00 94.62 104 TRP A CA 1
ATOM 819 C C . TRP A 1 104 ? -1.259 0.323 -13.997 1.00 94.62 104 TRP A C 1
ATOM 821 O O . TRP A 1 104 ? -1.780 0.432 -12.889 1.00 94.62 104 TRP A O 1
ATOM 831 N N . VAL A 1 105 ? -0.846 -0.866 -14.458 1.00 95.31 105 VAL A N 1
ATOM 832 C CA . VAL A 1 105 ? -0.979 -2.119 -13.692 1.00 95.31 105 VAL A CA 1
ATOM 833 C C . VAL A 1 105 ? -0.084 -2.070 -12.460 1.00 95.31 105 VAL A C 1
ATOM 835 O O . VAL A 1 105 ? -0.534 -2.354 -11.351 1.00 95.31 105 VAL A O 1
ATOM 838 N N . ASN A 1 106 ? 1.173 -1.666 -12.644 1.00 95.12 106 ASN A N 1
ATOM 839 C CA . ASN A 1 106 ? 2.128 -1.519 -11.548 1.00 95.12 106 ASN A CA 1
ATOM 840 C C . ASN A 1 106 ? 1.674 -0.449 -10.552 1.00 95.12 106 ASN A C 1
ATOM 842 O O . ASN A 1 106 ? 1.784 -0.644 -9.343 1.00 95.12 106 ASN A O 1
ATOM 846 N N . PHE A 1 107 ? 1.092 0.642 -11.043 1.00 95.75 107 PHE A N 1
ATOM 847 C CA . PHE A 1 107 ? 0.543 1.690 -10.196 1.00 95.75 107 PHE A CA 1
ATOM 848 C C . PHE A 1 107 ? -0.633 1.182 -9.352 1.00 95.75 107 PHE A C 1
ATOM 850 O O . PHE A 1 107 ? -0.653 1.391 -8.141 1.00 95.75 107 PHE A O 1
ATOM 857 N N . GLN A 1 108 ? -1.565 0.419 -9.932 1.00 96.00 108 GLN A N 1
ATOM 858 C CA . GLN A 1 108 ? -2.635 -0.216 -9.153 1.00 96.00 108 GLN A CA 1
ATOM 859 C C . GLN A 1 108 ? -2.090 -1.213 -8.128 1.00 96.00 108 GLN A C 1
ATOM 861 O O . GLN A 1 108 ? -2.526 -1.217 -6.976 1.00 96.00 108 GLN A O 1
ATOM 866 N N . LEU A 1 109 ? -1.101 -2.020 -8.516 1.00 96.06 109 LEU A N 1
ATOM 867 C CA . LEU A 1 109 ? -0.453 -2.975 -7.620 1.00 96.06 109 LEU A CA 1
ATOM 868 C C . LEU A 1 109 ? 0.214 -2.276 -6.425 1.00 96.06 109 LEU A C 1
ATOM 870 O O . LEU A 1 109 ? 0.138 -2.767 -5.296 1.00 96.06 109 LEU A O 1
ATOM 874 N N . TYR A 1 110 ? 0.824 -1.115 -6.663 1.00 96.31 110 TYR A N 1
ATOM 875 C CA . TYR A 1 110 ? 1.375 -0.243 -5.631 1.00 96.31 110 TYR A CA 1
ATOM 876 C C . TYR A 1 110 ? 0.285 0.316 -4.708 1.00 96.31 110 TYR A C 1
ATOM 878 O O . TYR A 1 110 ? 0.401 0.179 -3.491 1.00 96.31 110 TYR A O 1
ATOM 886 N N . LEU A 1 111 ? -0.796 0.891 -5.253 1.00 96.75 111 LEU A N 1
ATOM 887 C CA . LEU A 1 111 ? -1.878 1.475 -4.447 1.00 96.75 111 LEU A CA 1
ATOM 888 C C . LEU A 1 111 ? -2.557 0.423 -3.558 1.00 96.75 111 LEU A C 1
ATOM 890 O O . LEU A 1 111 ? -2.855 0.689 -2.389 1.00 96.75 111 LEU A O 1
ATOM 894 N N . VAL A 1 112 ? -2.773 -0.786 -4.084 1.00 97.75 112 VAL A N 1
ATOM 895 C CA . VAL A 1 112 ? -3.318 -1.920 -3.322 1.00 97.75 112 VAL A CA 1
ATOM 896 C C . VAL A 1 112 ? -2.355 -2.343 -2.212 1.00 97.75 112 VAL A C 1
ATOM 898 O O . VAL A 1 112 ? -2.767 -2.470 -1.060 1.00 97.75 112 VAL A O 1
ATOM 901 N N . GLY A 1 113 ? -1.068 -2.512 -2.521 1.00 97.88 113 GLY A N 1
ATOM 902 C CA . GLY A 1 113 ? -0.071 -2.866 -1.512 1.00 97.88 113 GLY A CA 1
ATOM 903 C C . GLY A 1 113 ? 0.034 -1.812 -0.402 1.00 97.88 113 GLY A C 1
ATOM 904 O O . GLY A 1 113 ? 0.037 -2.151 0.782 1.00 97.88 113 GLY A O 1
ATOM 905 N N . TRP A 1 114 ? 0.058 -0.528 -0.770 1.00 97.50 114 TRP A N 1
ATOM 906 C CA . TRP A 1 114 ? 0.181 0.583 0.176 1.00 97.50 114 TRP A CA 1
ATOM 907 C C . TRP A 1 114 ? -1.045 0.690 1.078 1.00 97.50 114 TRP A C 1
ATOM 909 O O . TRP A 1 114 ? -0.912 0.804 2.296 1.00 97.50 114 TRP A O 1
ATOM 919 N N . SER A 1 115 ? -2.246 0.622 0.498 1.00 98.00 115 SER A N 1
ATOM 920 C CA . SER A 1 115 ? -3.489 0.652 1.275 1.00 98.00 115 SER A CA 1
ATOM 921 C C . SER A 1 115 ? -3.579 -0.518 2.249 1.00 98.00 115 SER A C 1
ATOM 923 O O . SER A 1 115 ? -3.973 -0.313 3.396 1.00 98.00 115 SER A O 1
ATOM 925 N N . LEU A 1 116 ? -3.159 -1.720 1.841 1.00 98.31 116 LEU A N 1
ATOM 926 C CA . LEU A 1 116 ? -3.146 -2.887 2.718 1.00 98.31 116 LEU A CA 1
ATOM 927 C C . LEU A 1 116 ? -2.148 -2.727 3.869 1.00 98.31 116 LEU A C 1
ATOM 929 O O . LEU A 1 116 ? -2.517 -2.949 5.022 1.00 98.31 116 LEU A O 1
ATOM 933 N N . PHE A 1 117 ? -0.922 -2.287 3.571 1.00 98.25 117 PHE A N 1
ATOM 934 C CA . PHE A 1 117 ? 0.096 -1.987 4.580 1.00 98.25 117 PHE A CA 1
ATOM 935 C C . PHE A 1 117 ? -0.403 -0.960 5.603 1.00 98.25 117 PHE A C 1
ATOM 937 O O . PHE A 1 117 ? -0.369 -1.216 6.805 1.00 98.25 117 PHE A O 1
ATOM 944 N N . VAL A 1 118 ? -0.907 0.187 5.143 1.00 98.06 118 VAL A N 1
ATOM 945 C CA . VAL A 1 118 ? -1.350 1.276 6.026 1.00 98.06 118 VAL A CA 1
ATOM 946 C C . VAL A 1 118 ? -2.566 0.862 6.856 1.00 98.06 118 VAL A C 1
ATOM 948 O O . VAL A 1 118 ? -2.610 1.140 8.057 1.00 98.06 118 VAL A O 1
ATOM 951 N N . ALA A 1 119 ? -3.533 0.161 6.260 1.00 98.12 119 ALA A N 1
ATOM 952 C CA . ALA A 1 119 ? -4.703 -0.335 6.977 1.00 98.12 119 ALA A CA 1
ATOM 953 C C . ALA A 1 119 ? -4.323 -1.351 8.064 1.00 98.12 119 ALA A C 1
ATOM 955 O O . ALA A 1 119 ? -4.786 -1.246 9.204 1.00 98.12 119 ALA A O 1
ATOM 956 N N . ALA A 1 120 ? -3.453 -2.310 7.736 1.00 98.12 120 ALA A N 1
ATOM 957 C CA . ALA A 1 120 ? -2.985 -3.303 8.692 1.00 98.12 120 ALA A CA 1
ATOM 958 C C . ALA A 1 120 ? -2.127 -2.668 9.795 1.00 98.12 120 ALA A C 1
ATOM 960 O O . ALA A 1 120 ? -2.327 -2.967 10.972 1.00 98.12 120 ALA A O 1
ATOM 961 N N . ALA A 1 121 ? -1.224 -1.744 9.460 1.00 98.12 121 ALA A N 1
ATOM 962 C CA . ALA A 1 121 ? -0.429 -1.003 10.437 1.00 98.12 121 ALA A CA 1
ATOM 963 C C . ALA A 1 121 ? -1.317 -0.213 11.412 1.00 98.12 121 ALA A C 1
ATOM 965 O O . ALA A 1 121 ? -1.140 -0.306 12.627 1.00 98.12 121 ALA A O 1
ATOM 966 N N . ALA A 1 122 ? -2.325 0.501 10.904 1.00 97.88 122 ALA A N 1
ATOM 967 C CA . ALA A 1 122 ? -3.250 1.258 11.740 1.00 97.88 122 ALA A CA 1
ATOM 968 C C . ALA A 1 122 ? -4.049 0.354 12.695 1.00 97.88 122 ALA A C 1
ATOM 970 O O . ALA A 1 122 ? -4.247 0.703 13.860 1.00 97.88 122 ALA A O 1
ATOM 971 N N . LEU A 1 123 ? -4.466 -0.830 12.235 1.00 97.12 123 LEU A N 1
ATOM 972 C CA . LEU A 1 123 ? -5.134 -1.823 13.080 1.00 97.12 123 LEU A CA 1
ATOM 973 C C . LEU A 1 123 ? -4.204 -2.482 14.099 1.00 97.12 123 LEU A C 1
ATOM 975 O O . LEU A 1 123 ? -4.668 -2.805 15.188 1.00 97.12 123 LEU A O 1
ATOM 979 N N . ASN A 1 124 ? -2.915 -2.649 13.795 1.00 96.75 124 ASN A N 1
ATOM 980 C CA . ASN A 1 124 ? -1.936 -3.115 14.779 1.00 96.75 124 ASN A CA 1
ATOM 981 C C . ASN A 1 124 ? -1.781 -2.101 15.923 1.00 96.75 124 ASN A C 1
ATOM 983 O O . ASN A 1 124 ? -1.748 -2.492 17.086 1.00 96.75 124 ASN A O 1
ATOM 987 N N . VAL A 1 125 ? -1.762 -0.800 15.610 1.00 96.50 125 VAL A N 1
ATOM 988 C CA . VAL A 1 125 ? -1.703 0.274 16.620 1.00 96.50 125 VAL A CA 1
ATOM 989 C C . VAL A 1 125 ? -2.995 0.341 17.442 1.00 96.50 125 VAL A C 1
ATOM 991 O O . VAL A 1 125 ? -2.960 0.471 18.663 1.00 96.50 125 VAL A O 1
ATOM 994 N N . PHE A 1 126 ? -4.149 0.225 16.783 1.00 94.69 126 PHE A N 1
ATOM 995 C CA . PHE A 1 126 ? -5.475 0.416 17.377 1.00 94.69 126 PHE A CA 1
ATOM 996 C C . PHE A 1 126 ? -6.304 -0.880 17.421 1.00 94.69 126 PHE A C 1
ATOM 998 O O . PHE A 1 126 ? -7.497 -0.909 17.091 1.00 94.69 126 PHE A O 1
ATOM 1005 N N . ARG A 1 127 ? -5.674 -1.978 17.860 1.00 88.56 127 ARG A N 1
ATOM 1006 C CA . ARG A 1 127 ? -6.276 -3.325 17.831 1.00 88.56 127 ARG A CA 1
ATOM 1007 C C . ARG A 1 127 ? -7.548 -3.416 18.672 1.00 88.56 127 ARG A C 1
ATOM 1009 O O . ARG A 1 127 ? -8.535 -4.001 18.227 1.00 88.56 127 ARG A O 1
ATOM 1016 N N . THR A 1 128 ? -7.550 -2.807 19.855 1.00 88.19 128 THR A N 1
ATOM 1017 C CA . THR A 1 128 ? -8.621 -2.925 20.861 1.00 88.19 128 THR A CA 1
ATOM 1018 C C . THR A 1 128 ? -9.598 -1.749 20.888 1.00 88.19 128 THR A C 1
ATOM 1020 O O . THR A 1 128 ? -10.498 -1.734 21.724 1.00 88.19 128 THR A O 1
ATOM 1023 N N . THR A 1 129 ? -9.456 -0.771 19.991 1.00 89.19 129 THR A N 1
ATOM 1024 C CA . THR A 1 129 ? -10.322 0.417 19.955 1.00 89.19 129 THR A CA 1
ATOM 1025 C C . THR A 1 129 ? -11.401 0.309 18.873 1.00 89.19 129 THR A C 1
ATOM 1027 O O . THR A 1 129 ? -11.341 -0.547 17.986 1.00 89.19 129 THR A O 1
ATOM 1030 N N . GLY A 1 130 ? -12.408 1.188 18.922 1.00 89.88 130 GLY A N 1
ATOM 1031 C CA . GLY A 1 130 ? -13.417 1.293 17.864 1.00 89.88 130 GLY A CA 1
ATOM 1032 C C . GLY A 1 130 ? -12.820 1.622 16.487 1.00 89.88 130 GLY A C 1
ATOM 1033 O O . GLY A 1 130 ? -11.778 2.268 16.382 1.00 89.88 130 GLY A O 1
ATOM 1034 N N . LEU A 1 131 ? -13.513 1.227 15.411 1.00 93.62 131 LEU A N 1
ATOM 1035 C CA . LEU A 1 131 ? -13.042 1.340 14.018 1.00 93.62 131 LEU A CA 1
ATOM 1036 C C . LEU A 1 131 ? -12.681 2.778 13.585 1.00 93.62 131 LEU A C 1
ATOM 1038 O O . LEU A 1 131 ? -11.857 2.961 12.693 1.00 93.62 131 LEU A O 1
ATOM 1042 N N . ARG A 1 132 ? -13.236 3.803 14.246 1.00 95.12 132 ARG A N 1
ATOM 1043 C CA . ARG A 1 132 ? -12.946 5.217 13.953 1.00 95.12 132 ARG A CA 1
ATOM 1044 C C . ARG A 1 132 ? -11.455 5.564 14.032 1.00 95.12 132 ARG A C 1
ATOM 1046 O O . ARG A 1 132 ? -10.977 6.346 13.221 1.00 95.12 132 ARG A O 1
ATOM 1053 N N . TYR A 1 133 ? -10.718 4.983 14.978 1.00 94.81 133 TYR A N 1
ATOM 1054 C CA . TYR A 1 133 ? -9.305 5.302 15.201 1.00 94.81 133 TYR A CA 1
ATOM 1055 C C . TYR A 1 133 ? -8.369 4.747 14.119 1.00 94.81 133 TYR A C 1
ATOM 1057 O O . TYR A 1 133 ? -7.621 5.542 13.549 1.00 94.81 133 TYR A O 1
ATOM 1065 N N . PRO A 1 134 ? -8.404 3.440 13.776 1.00 96.50 134 PRO A N 1
ATOM 1066 C CA . PRO A 1 134 ? -7.601 2.929 12.671 1.00 96.50 134 PRO A CA 1
ATOM 106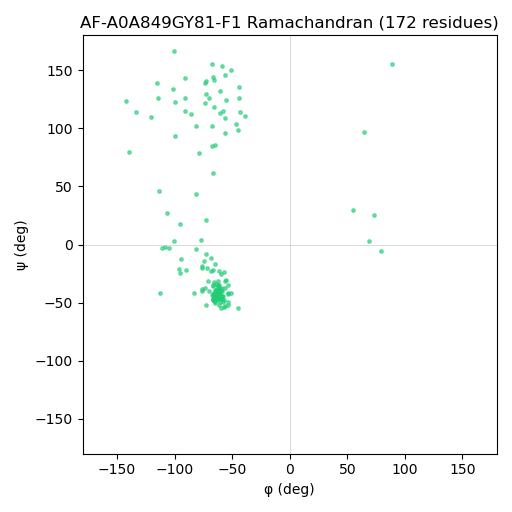7 C C . PRO A 1 134 ? -7.998 3.572 11.336 1.00 96.50 134 PRO A C 1
ATOM 1069 O O . PRO A 1 134 ? -7.115 3.866 10.536 1.00 96.50 134 PRO A O 1
ATOM 1072 N N . LEU A 1 135 ? -9.286 3.884 11.118 1.00 97.00 135 LEU A N 1
ATOM 1073 C CA . LEU A 1 135 ? -9.722 4.635 9.935 1.00 97.00 135 LEU A CA 1
ATOM 1074 C C . LEU A 1 135 ? -9.062 6.013 9.862 1.00 97.00 135 LEU A C 1
ATOM 1076 O O . LEU A 1 135 ? -8.405 6.311 8.867 1.00 97.00 135 LEU A O 1
ATOM 1080 N N . LEU A 1 136 ? -9.179 6.822 10.920 1.00 97.19 136 LEU A N 1
ATOM 1081 C CA . LEU A 1 136 ? -8.571 8.153 10.973 1.00 97.19 136 LEU A CA 1
ATOM 1082 C C . LEU A 1 136 ? -7.059 8.090 10.756 1.00 97.19 136 LEU A C 1
ATOM 1084 O O . LEU A 1 136 ? -6.541 8.828 9.925 1.00 97.19 136 LEU A O 1
ATOM 1088 N N . LEU A 1 137 ? -6.359 7.186 11.448 1.00 97.75 137 LEU A N 1
ATOM 1089 C CA . LEU A 1 137 ? -4.914 7.035 11.288 1.00 97.75 137 LEU A CA 1
ATOM 1090 C C . LEU A 1 137 ? -4.548 6.654 9.849 1.00 97.75 137 LEU A C 1
ATOM 1092 O O . LEU A 1 137 ? -3.668 7.275 9.261 1.00 97.75 137 LEU A O 1
ATOM 1096 N N . SER A 1 138 ? -5.241 5.673 9.269 1.00 97.44 138 SER A N 1
ATOM 1097 C CA . SER A 1 138 ? -4.955 5.213 7.908 1.00 97.44 138 SER A CA 1
ATOM 1098 C C . SER A 1 138 ? -5.142 6.322 6.866 1.00 97.44 138 SER A C 1
ATOM 1100 O O . SER A 1 138 ? -4.297 6.504 5.991 1.00 97.44 138 SER A O 1
ATOM 1102 N N . VAL A 1 139 ? -6.201 7.124 7.001 1.00 96.44 139 VAL A N 1
ATOM 1103 C CA . VAL A 1 139 ? -6.484 8.247 6.103 1.00 96.44 139 VAL A CA 1
ATOM 1104 C C . VAL A 1 139 ? -5.474 9.376 6.305 1.00 96.44 139 VAL A C 1
ATOM 1106 O O . VAL A 1 139 ? -4.997 9.935 5.324 1.00 96.44 139 VAL A O 1
ATOM 1109 N N . LEU A 1 140 ? -5.083 9.684 7.546 1.00 96.31 140 LEU A N 1
ATOM 1110 C CA . LEU A 1 140 ? -4.066 10.705 7.828 1.00 96.31 140 LEU A CA 1
ATOM 1111 C C . LEU A 1 140 ? -2.703 10.358 7.220 1.00 96.31 140 LEU A C 1
ATOM 1113 O O . LEU A 1 140 ? -2.031 11.241 6.694 1.00 96.31 140 LEU A O 1
ATOM 1117 N N . VAL A 1 141 ? -2.307 9.081 7.248 1.00 96.00 141 VAL A N 1
ATOM 1118 C CA . VAL A 1 141 ? -1.081 8.620 6.577 1.00 96.00 141 VAL A CA 1
ATOM 1119 C C . VAL A 1 141 ? -1.176 8.867 5.072 1.00 96.00 141 VAL A C 1
ATOM 1121 O O . VAL A 1 141 ? -0.250 9.420 4.478 1.00 96.00 141 VAL A O 1
ATOM 1124 N N . VAL A 1 142 ? -2.307 8.525 4.453 1.00 95.19 142 VAL A N 1
ATOM 1125 C CA . VAL A 1 142 ? -2.527 8.744 3.015 1.00 95.19 142 VAL A CA 1
ATOM 1126 C C . VAL A 1 142 ? -2.531 10.226 2.643 1.00 95.19 142 VAL A C 1
ATOM 1128 O O . VAL A 1 142 ? -1.958 10.590 1.624 1.00 95.19 142 VAL A O 1
ATOM 1131 N N . LEU A 1 143 ? -3.117 11.084 3.478 1.00 94.12 143 LEU A N 1
ATOM 1132 C CA . LEU A 1 143 ? -3.149 12.534 3.268 1.00 94.12 143 LEU A CA 1
ATOM 1133 C C . LEU A 1 143 ? -1.798 13.220 3.514 1.00 94.12 143 LEU A C 1
ATOM 1135 O O . LEU A 1 143 ? -1.668 14.418 3.259 1.00 94.12 143 LEU A O 1
ATOM 1139 N N . SER A 1 144 ? -0.800 12.502 4.032 1.00 94.44 144 SER A N 1
ATOM 1140 C CA . SER A 1 144 ? 0.515 13.091 4.256 1.00 94.44 144 SER A CA 1
ATOM 1141 C C . SER A 1 144 ? 1.189 13.458 2.922 1.00 94.44 144 SER A C 1
ATOM 1143 O O . SER A 1 144 ? 1.117 12.681 1.965 1.00 94.44 144 SER A O 1
ATOM 1145 N N . PRO A 1 145 ? 1.915 14.593 2.849 1.00 89.94 145 PRO A N 1
ATOM 1146 C CA . PRO A 1 145 ? 2.644 14.985 1.637 1.00 89.94 145 PRO A CA 1
ATOM 1147 C C . PRO A 1 145 ? 3.619 13.909 1.151 1.00 89.94 145 PRO A C 1
ATOM 1149 O O . PRO A 1 145 ? 3.847 13.758 -0.047 1.00 89.94 145 PRO A O 1
ATOM 1152 N N . GLN A 1 146 ? 4.166 13.133 2.090 1.00 90.38 146 GLN A N 1
ATOM 1153 C CA . GLN A 1 146 ? 5.106 12.063 1.796 1.00 90.38 146 GLN A CA 1
ATOM 1154 C C . GLN A 1 146 ? 4.492 10.973 0.915 1.00 90.38 146 GLN A C 1
ATOM 1156 O O . GLN A 1 146 ? 5.183 10.461 0.038 1.00 90.38 146 GLN A O 1
ATOM 1161 N N . THR A 1 147 ? 3.212 10.641 1.111 1.00 91.31 147 THR A N 1
ATOM 1162 C CA . THR A 1 147 ? 2.511 9.637 0.298 1.00 91.31 147 THR A CA 1
ATOM 1163 C C . THR A 1 147 ? 2.430 10.076 -1.161 1.00 91.31 147 THR A C 1
ATOM 1165 O O . THR A 1 147 ? 2.748 9.295 -2.055 1.00 91.31 147 THR A O 1
ATOM 1168 N N . THR A 1 148 ? 2.076 11.337 -1.418 1.00 88.50 148 THR A N 1
ATOM 1169 C CA . THR A 1 148 ? 2.015 11.869 -2.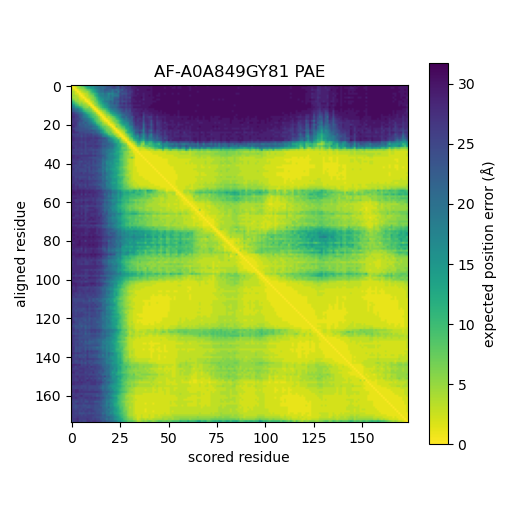784 1.00 88.50 148 THR A CA 1
ATOM 1170 C C . THR A 1 148 ? 3.397 11.917 -3.424 1.00 88.50 148 THR A C 1
ATOM 1172 O O . THR A 1 148 ? 3.550 11.476 -4.558 1.00 88.50 148 THR A O 1
ATOM 1175 N N . LEU A 1 149 ? 4.415 12.385 -2.695 1.00 90.00 149 LEU A N 1
ATOM 1176 C CA . LEU A 1 149 ? 5.779 12.475 -3.219 1.00 90.00 149 LEU A CA 1
ATOM 1177 C C . LEU A 1 149 ? 6.321 11.100 -3.604 1.00 90.00 149 LEU A C 1
ATOM 1179 O O . LEU A 1 149 ? 6.762 10.904 -4.728 1.00 90.00 149 LEU A O 1
ATOM 1183 N N . ILE A 1 150 ? 6.249 10.128 -2.695 1.00 91.19 150 ILE A N 1
ATOM 1184 C CA . ILE A 1 150 ? 6.882 8.826 -2.907 1.00 91.19 150 ILE A CA 1
ATOM 1185 C C . ILE A 1 150 ? 6.157 7.971 -3.959 1.00 91.19 150 ILE A C 1
ATOM 1187 O O . ILE A 1 150 ? 6.756 7.068 -4.539 1.00 91.19 150 ILE A O 1
ATOM 1191 N N . SER A 1 151 ? 4.887 8.272 -4.247 1.00 90.31 151 SER A N 1
ATOM 1192 C CA . SER A 1 151 ? 4.080 7.517 -5.211 1.00 90.31 151 SER A CA 1
ATOM 1193 C C . SER A 1 151 ? 4.618 7.530 -6.643 1.00 90.31 151 SER A C 1
ATOM 1195 O O . SER A 1 151 ? 4.354 6.592 -7.387 1.00 90.31 151 SER A O 1
ATOM 1197 N N . GLY A 1 152 ? 5.426 8.528 -7.014 1.00 91.62 152 GLY A N 1
ATOM 1198 C CA . GLY A 1 152 ? 6.043 8.619 -8.340 1.00 91.62 152 GLY A CA 1
ATOM 1199 C C . GLY A 1 152 ? 7.115 7.559 -8.631 1.00 91.62 152 GLY A C 1
ATOM 1200 O O . GLY A 1 152 ? 7.519 7.398 -9.781 1.00 91.62 152 GLY A O 1
ATOM 1201 N N . TRP A 1 153 ? 7.549 6.825 -7.601 1.00 93.50 153 TRP A N 1
ATOM 1202 C CA . TRP A 1 153 ? 8.509 5.717 -7.676 1.00 93.50 153 TRP A CA 1
ATOM 1203 C C . TRP A 1 153 ? 7.840 4.348 -7.499 1.00 93.50 153 TRP A C 1
ATOM 1205 O O . TRP A 1 153 ? 8.435 3.403 -6.979 1.00 93.50 153 TRP A O 1
ATOM 1215 N N . PHE A 1 154 ? 6.560 4.232 -7.852 1.00 93.50 154 PHE A N 1
ATOM 1216 C CA . PHE A 1 154 ? 5.768 3.047 -7.545 1.00 93.50 154 PHE A CA 1
ATOM 1217 C C . PHE A 1 154 ? 6.405 1.736 -8.036 1.00 93.50 154 PHE A C 1
ATOM 1219 O O . PHE A 1 154 ? 6.311 0.740 -7.320 1.00 93.50 154 PHE A O 1
ATOM 1226 N N . ASN A 1 155 ? 7.101 1.709 -9.183 1.00 91.81 155 ASN A N 1
ATOM 1227 C CA . ASN A 1 155 ? 7.675 0.467 -9.718 1.00 91.81 155 ASN A CA 1
ATOM 1228 C C . ASN A 1 155 ? 8.775 -0.082 -8.813 1.00 91.81 155 ASN A C 1
ATOM 1230 O O . ASN A 1 155 ? 8.796 -1.277 -8.508 1.00 91.81 155 ASN A O 1
ATOM 1234 N N . SER A 1 156 ? 9.664 0.792 -8.346 1.00 90.62 156 SER A N 1
ATOM 1235 C CA . SER A 1 156 ? 10.731 0.420 -7.421 1.00 90.62 156 SER A CA 1
ATOM 1236 C C . SER A 1 156 ? 10.261 0.184 -5.988 1.00 90.62 156 SER A C 1
ATOM 1238 O O . SER A 1 156 ? 10.999 -0.397 -5.196 1.00 90.62 156 SER A O 1
ATOM 1240 N N . LEU A 1 157 ? 9.048 0.603 -5.632 1.00 92.56 157 LEU A N 1
ATOM 1241 C CA . LEU A 1 157 ? 8.519 0.447 -4.277 1.00 92.56 157 LEU A CA 1
ATOM 1242 C C . LEU A 1 157 ? 7.642 -0.791 -4.099 1.00 92.56 157 LEU A C 1
ATOM 1244 O O . LEU A 1 157 ? 7.489 -1.242 -2.962 1.00 92.56 157 LEU A O 1
ATOM 1248 N N . ILE A 1 158 ? 7.093 -1.355 -5.185 1.00 94.56 158 ILE A N 1
ATOM 1249 C CA . ILE A 1 158 ? 6.223 -2.543 -5.148 1.00 94.56 158 ILE A CA 1
ATOM 1250 C C . ILE A 1 158 ? 6.796 -3.641 -4.233 1.00 94.56 158 ILE A C 1
ATOM 1252 O O . ILE A 1 158 ? 6.097 -4.027 -3.294 1.00 94.56 158 ILE A O 1
ATOM 1256 N N . PRO A 1 159 ? 8.048 -4.115 -4.396 1.00 93.06 159 PRO A N 1
ATOM 1257 C CA . PRO A 1 159 ? 8.539 -5.247 -3.606 1.00 93.06 159 PRO A CA 1
ATOM 1258 C C . PRO A 1 159 ? 8.603 -4.937 -2.110 1.00 93.06 159 PRO A C 1
ATOM 1260 O O . PRO A 1 159 ? 8.148 -5.732 -1.287 1.00 93.06 159 PRO A O 1
ATOM 1263 N N . GLY A 1 160 ? 9.109 -3.753 -1.756 1.00 93.56 160 GLY A N 1
ATOM 1264 C CA . GLY A 1 160 ? 9.196 -3.310 -0.366 1.00 93.56 160 GLY A CA 1
ATOM 1265 C C . GLY A 1 160 ? 7.821 -3.150 0.282 1.00 93.56 160 GLY A C 1
ATOM 1266 O O . GLY A 1 160 ? 7.610 -3.599 1.406 1.00 93.56 160 GLY A O 1
ATOM 1267 N N . ILE A 1 161 ? 6.858 -2.573 -0.437 1.00 95.94 161 ILE A N 1
ATOM 1268 C CA . ILE A 1 161 ? 5.496 -2.375 0.070 1.00 95.94 161 ILE A CA 1
ATOM 1269 C C . ILE A 1 161 ? 4.786 -3.700 0.291 1.00 95.94 161 ILE A C 1
ATOM 1271 O O . ILE A 1 161 ? 4.144 -3.870 1.323 1.00 95.94 161 ILE A O 1
ATOM 1275 N N . TRP A 1 162 ? 4.905 -4.648 -0.637 1.00 97.00 162 TRP A N 1
ATOM 1276 C CA . TRP A 1 162 ? 4.272 -5.955 -0.479 1.00 97.00 162 TRP A CA 1
ATOM 1277 C C . TRP A 1 162 ? 4.883 -6.754 0.670 1.00 97.00 162 TRP A C 1
ATOM 1279 O O . TRP A 1 162 ? 4.148 -7.415 1.403 1.00 97.00 162 TRP A O 1
ATOM 1289 N N . LEU A 1 163 ? 6.193 -6.627 0.898 1.00 96.44 163 LEU A N 1
ATOM 1290 C CA . LEU A 1 163 ? 6.840 -7.195 2.079 1.00 96.44 163 LEU A CA 1
ATOM 1291 C C . LEU A 1 163 ? 6.299 -6.568 3.375 1.00 96.44 163 LEU A C 1
ATOM 1293 O O . LEU A 1 163 ? 5.939 -7.287 4.306 1.00 96.44 163 LEU A O 1
ATOM 1297 N N . MET A 1 164 ? 6.182 -5.239 3.425 1.00 96.88 164 MET A N 1
ATOM 1298 C CA . MET A 1 164 ? 5.624 -4.522 4.577 1.00 96.88 164 MET A CA 1
ATOM 1299 C C . MET A 1 164 ? 4.142 -4.848 4.809 1.00 96.88 164 MET A C 1
ATOM 1301 O O . MET A 1 164 ? 3.713 -5.017 5.953 1.00 96.88 164 MET A O 1
ATOM 1305 N N . ALA A 1 165 ? 3.354 -4.978 3.742 1.00 97.94 165 ALA A N 1
ATOM 1306 C CA . ALA A 1 165 ? 1.957 -5.386 3.806 1.00 97.94 165 ALA A CA 1
ATOM 1307 C C . ALA A 1 165 ? 1.831 -6.811 4.354 1.00 97.94 165 ALA A C 1
ATOM 1309 O O . ALA A 1 165 ? 1.078 -7.034 5.297 1.00 97.94 165 ALA A O 1
ATOM 1310 N N . ALA A 1 166 ? 2.621 -7.760 3.842 1.00 97.69 166 ALA A N 1
ATOM 1311 C CA . ALA A 1 166 ? 2.651 -9.124 4.360 1.00 97.69 166 ALA A CA 1
ATOM 1312 C C . ALA A 1 166 ? 3.024 -9.148 5.850 1.00 97.69 166 ALA A C 1
ATOM 1314 O O . ALA A 1 166 ? 2.301 -9.728 6.659 1.00 97.69 166 ALA A O 1
ATOM 1315 N N . TYR A 1 167 ? 4.095 -8.449 6.235 1.00 97.75 167 TYR A N 1
ATOM 1316 C CA . TYR A 1 167 ? 4.525 -8.353 7.629 1.00 97.75 167 TYR A CA 1
ATOM 1317 C C . TYR A 1 167 ? 3.419 -7.792 8.536 1.00 97.75 167 TYR A C 1
ATOM 1319 O O . TYR A 1 167 ? 3.020 -8.433 9.505 1.00 97.75 167 TYR A O 1
ATOM 1327 N N . THR A 1 168 ? 2.858 -6.631 8.200 1.00 97.69 168 THR A N 1
ATOM 1328 C CA . THR A 1 168 ? 1.827 -5.983 9.030 1.00 97.69 168 THR A CA 1
ATOM 1329 C C . THR A 1 168 ? 0.523 -6.772 9.091 1.00 97.69 168 THR A C 1
ATOM 1331 O O . THR A 1 168 ? -0.102 -6.820 10.150 1.00 97.69 168 THR A O 1
ATOM 1334 N N . VAL A 1 169 ? 0.120 -7.429 8.001 1.00 97.69 169 VAL A N 1
ATOM 1335 C CA . VAL A 1 169 ? -1.051 -8.314 7.995 1.00 97.69 169 VAL A CA 1
ATOM 1336 C C . VAL A 1 169 ? -0.801 -9.533 8.874 1.00 97.69 169 VAL A C 1
ATOM 1338 O O . VAL A 1 169 ? -1.647 -9.847 9.703 1.00 97.69 169 VAL A O 1
ATOM 1341 N N . THR A 1 170 ? 0.353 -10.199 8.754 1.00 97.19 170 THR A N 1
ATOM 1342 C CA . THR A 1 170 ? 0.671 -11.358 9.608 1.00 97.19 170 THR A CA 1
ATOM 134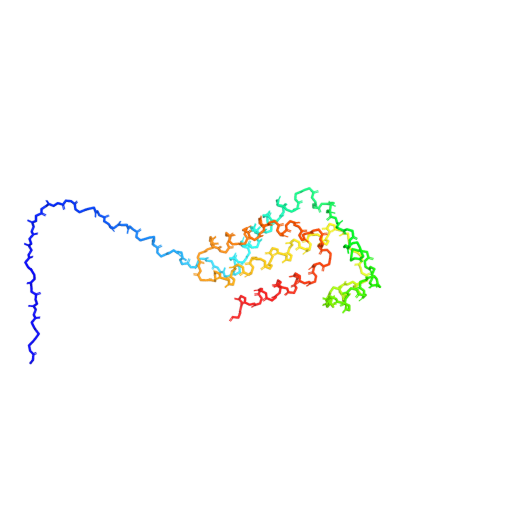3 C C . THR A 1 170 ? 0.720 -10.981 11.087 1.00 97.19 170 THR A C 1
ATOM 1345 O O . THR A 1 170 ? 0.163 -11.706 11.907 1.00 97.19 170 THR A O 1
ATOM 1348 N N . ALA A 1 171 ? 1.265 -9.808 11.425 1.00 96.25 171 ALA A N 1
ATOM 1349 C CA . ALA A 1 171 ? 1.313 -9.298 12.793 1.00 96.25 171 ALA A CA 1
ATOM 1350 C C . ALA A 1 171 ? -0.076 -9.125 13.441 1.00 96.25 171 ALA A C 1
ATOM 1352 O O . ALA A 1 171 ? -0.194 -9.230 14.658 1.00 96.25 171 ALA A O 1
ATOM 1353 N N . LEU A 1 172 ? -1.148 -8.941 12.656 1.00 93.25 172 LEU A N 1
ATOM 1354 C CA . LEU A 1 172 ? -2.515 -8.869 13.194 1.00 93.25 172 LEU A CA 1
ATOM 1355 C C . LEU A 1 172 ? -3.025 -10.204 13.754 1.00 93.25 172 LEU A C 1
ATOM 1357 O O . LEU A 1 172 ? -3.972 -10.207 14.550 1.00 93.25 172 LEU A O 1
ATOM 1361 N N . PHE A 1 173 ? -2.445 -11.320 13.310 1.00 88.81 173 PHE A N 1
ATOM 1362 C CA . PHE A 1 173 ? -2.865 -12.678 13.663 1.00 88.81 173 PHE A CA 1
ATOM 1363 C C . PHE A 1 173 ? -1.938 -13.362 14.672 1.00 88.81 173 PHE A C 1
ATOM 1365 O O . PHE A 1 173 ? -2.246 -14.472 15.104 1.00 88.81 173 PHE A O 1
ATOM 1372 N N . VAL A 1 174 ? -0.849 -12.695 15.060 1.00 88.12 174 VAL A N 1
ATOM 1373 C CA . VAL A 1 174 ? 0.018 -13.078 16.183 1.00 88.12 174 VAL A CA 1
ATOM 1374 C C . VAL A 1 174 ? -0.501 -12.437 17.480 1.00 88.12 174 VAL A C 1
ATOM 1376 O O . VAL A 1 174 ? -0.313 -13.068 18.537 1.00 88.12 174 VAL A O 1
#

Solvent-accessible surface area (backbone atoms only — not comparable to full-atom values): 9875 Å² total; per-residue (Å²): 139,86,82,82,82,84,81,80,84,86,79,91,71,96,68,89,69,79,76,77,74,62,73,65,78,63,79,79,38,75,69,76,75,53,70,67,56,52,45,52,54,28,22,53,53,26,35,52,50,38,42,62,74,57,30,61,86,22,58,82,58,51,71,70,40,81,89,27,46,45,50,48,70,41,39,46,75,79,41,48,63,53,22,72,76,72,68,38,55,62,42,53,58,62,35,68,66,84,68,82,61,61,68,32,58,45,44,50,54,25,48,52,28,46,16,43,22,41,22,28,44,24,36,61,76,38,66,78,42,32,71,67,55,25,41,52,49,22,44,53,55,54,72,33,69,64,48,56,62,58,52,31,37,28,58,59,39,37,53,60,36,43,50,48,18,52,52,31,48,54,59,68,77,109

Nearest PDB structures (foldseek):
  6rz4-assembly1_A  TM=2.201E-01  e=3.409E+00  Homo sapiens
  7r45-assembly1_H  TM=1.952E-01  e=4.349E+00  Bos taurus

Mean predicted aligned error: 10.33 Å

Radius of gyration: 26.02 Å; Cα contacts (8 Å, |Δi|>4): 181; chains: 1; bounding box: 56×38×87 Å

Sequence (174 aa):
MSRRKVTFPDTSTGTTSPNWTRTMPGPDQAVTGSLSQRLALTFLATYAALLLVVGAGQITDPFIHYDDYPALVLFAEAYYEKTLAEGRWFNYLWHLRGIETPAWVNFQLYLVGWSLFVAAAALNVFRTTGLRYPLLLSVLVVLSPQTTLISGWFNSLIPGIWLMAAYTVTALFV

Secondary structure (DSSP, 8-state):
------PPP-----------------SS----S-HHHHHHHHHHHHHHHHHHHTSTTTSSS----GGGHHHHTT-HHHHHHHHHHH--HHHHHHHTT-----HHHHHHHHHHHHHHHHHHHHHHHTTTS-THHHHHHHHHHHTSHHHHHHGGGHHHHHHHHHHHHHHHHHHTT-